Protein AF-A0A6J0J958-F1 (afdb_monomer_lite)

InterPro domains:
  IPR001039 MHC class I alpha chain, alpha1 alpha2 domains [PR01638] (36-65)
  IPR001039 MHC class I alpha chain, alpha1 alpha2 domains [PR01638] (67-83)
  IPR001039 MHC class I alpha chain, alpha1 alpha2 domains [PR01638] (87-104)
  IPR001039 MHC class I alpha chain, alpha1 alpha2 domains [PR01638] (133-151)
  IPR011161 MHC class I-like antigen recognition-like [PF00129] (1-155)
  IPR011162 MHC classes I/II-like antigen recognition protein [SSF54452] (2-157)
  IPR037055 MHC class I-like antigen recognition-like superfamily [G3DSA:3.30.500.10] (1-157)
  IPR050208 Antigen-presenting and immune regulatory MHC class I-related [PTHR16675] (2-158)

Foldseek 3Di:
DWWKDWPNHTAWDDDPVVLWIDGPDPLSVPQDDPCRRVVLSVLQVVVVVLQVLQCVVLCVLVVPPDDDKDKFWWWKWFQDPVRDIDTWIFIDMNPHTAKIADLVVLAMDGPDPSSVLLRVVCVVVVVVSVVSNCCRHPVRVVVLVSSCVSCVVVVVVVPPPDPDTTMIITSRPRDPDHSD

Radius of gyration: 17.11 Å; chains: 1; bounding box: 39×34×52 Å

Sequence (180 aa):
MALGYVDGIPISRYDSERGRTEPLTPWMAAGAEPGYWDGQTQIAEGNRFIAATDLETVGGRYNWSGGLHTWQRVAGCDLLSDGSVRGSYRYGIDGRDFISFEPGSGSFVAADGAAQITKRKWEHDGIEVERWTNYLGNICPEWLQKYVGYGREALERKGEGDRIPMGMWDLGGWDLGGWN

pLDDT: mean 84.81, std 15.15, range [38.94, 97.62]

Structure (mmCIF, N/CA/C/O backbone):
data_AF-A0A6J0J958-F1
#
_entry.id   AF-A0A6J0J958-F1
#
loop_
_atom_site.group_PDB
_atom_site.id
_atom_site.type_symbol
_atom_site.label_atom_id
_atom_site.label_alt_id
_atom_site.label_comp_id
_atom_site.label_asym_id
_atom_site.label_entity_id
_atom_site.label_seq_id
_atom_site.pdbx_PDB_ins_code
_atom_site.Cartn_x
_atom_site.Cartn_y
_atom_site.Cartn_z
_atom_site.occupancy
_atom_site.B_iso_or_equiv
_atom_site.auth_seq_id
_atom_site.auth_comp_id
_atom_site.auth_asym_id
_atom_site.auth_atom_id
_atom_site.pdbx_PDB_model_num
ATOM 1 N N . MET A 1 1 ? 2.051 -11.732 4.349 1.00 86.62 1 MET A N 1
ATOM 2 C CA . MET A 1 1 ? 2.221 -11.838 2.884 1.00 86.62 1 MET A CA 1
ATOM 3 C C . MET A 1 1 ? 1.996 -10.470 2.264 1.00 86.62 1 MET A C 1
ATOM 5 O O . MET A 1 1 ? 1.097 -9.772 2.714 1.00 86.62 1 MET A O 1
ATOM 9 N N . ALA A 1 2 ? 2.775 -10.109 1.247 1.00 87.94 2 ALA A N 1
ATOM 10 C CA . ALA A 1 2 ? 2.531 -8.939 0.404 1.00 87.94 2 ALA A CA 1
ATOM 11 C C . ALA A 1 2 ? 2.729 -9.311 -1.073 1.00 87.94 2 ALA A C 1
ATOM 13 O O . ALA A 1 2 ? 3.505 -10.214 -1.393 1.00 87.94 2 ALA A O 1
ATOM 14 N N . LEU A 1 3 ? 2.008 -8.634 -1.959 1.00 90.38 3 LEU A N 1
ATOM 15 C CA . LEU A 1 3 ? 2.009 -8.841 -3.403 1.00 90.38 3 LEU A CA 1
ATOM 16 C C . LEU A 1 3 ? 2.037 -7.471 -4.076 1.00 90.38 3 LEU A C 1
ATOM 18 O O . LEU A 1 3 ? 1.352 -6.554 -3.626 1.00 90.38 3 LEU A O 1
ATOM 22 N N . GLY A 1 4 ? 2.836 -7.353 -5.129 1.00 90.31 4 GLY A N 1
ATOM 23 C CA . GLY A 1 4 ? 2.869 -6.185 -6.000 1.00 90.31 4 GLY A CA 1
ATOM 24 C C . GLY A 1 4 ? 2.254 -6.522 -7.348 1.00 90.31 4 GLY A C 1
ATOM 25 O O . GLY A 1 4 ? 2.527 -7.597 -7.891 1.00 90.31 4 GLY A O 1
ATOM 26 N N . TYR A 1 5 ? 1.469 -5.607 -7.910 1.00 90.69 5 TYR A N 1
ATOM 27 C CA . TYR A 1 5 ? 0.889 -5.759 -9.246 1.00 90.69 5 TYR A CA 1
ATOM 28 C C . TYR A 1 5 ? 1.154 -4.539 -10.118 1.00 90.69 5 TYR A C 1
ATOM 30 O O . TYR A 1 5 ? 1.162 -3.428 -9.604 1.00 90.69 5 TYR A O 1
ATOM 38 N N . VAL A 1 6 ? 1.305 -4.760 -11.425 1.00 89.81 6 VAL A N 1
ATOM 39 C CA . VAL A 1 6 ? 1.256 -3.731 -12.480 1.00 89.81 6 VAL A CA 1
ATOM 40 C C . VAL A 1 6 ? 0.369 -4.270 -13.600 1.00 89.81 6 VAL A C 1
ATOM 42 O O . VAL A 1 6 ? 0.617 -5.372 -14.085 1.00 89.81 6 VAL A O 1
ATOM 45 N N . ASP A 1 7 ? -0.691 -3.557 -13.985 1.00 85.62 7 ASP A N 1
ATOM 46 C CA . ASP A 1 7 ? -1.643 -4.005 -15.027 1.00 85.62 7 ASP A CA 1
ATOM 47 C C . ASP A 1 7 ? -2.226 -5.413 -14.792 1.00 85.62 7 ASP A C 1
ATOM 49 O O . ASP A 1 7 ? -2.381 -6.243 -15.702 1.00 85.62 7 ASP A O 1
ATOM 53 N N . GLY A 1 8 ? -2.503 -5.717 -13.521 1.00 85.44 8 GLY A N 1
ATOM 54 C CA . GLY A 1 8 ? -2.993 -7.025 -13.076 1.00 85.44 8 GLY A CA 1
ATOM 55 C C . GLY A 1 8 ? -1.958 -8.153 -13.159 1.00 85.44 8 GLY A C 1
ATOM 56 O O . GLY A 1 8 ? -2.276 -9.298 -12.845 1.00 85.44 8 GLY A O 1
ATOM 57 N N . ILE A 1 9 ? -0.718 -7.860 -13.554 1.00 88.38 9 ILE A N 1
ATOM 58 C CA . ILE A 1 9 ? 0.384 -8.821 -13.574 1.00 88.38 9 ILE A CA 1
ATOM 59 C C . ILE A 1 9 ? 1.045 -8.803 -12.195 1.00 88.38 9 ILE A C 1
ATOM 61 O O . ILE A 1 9 ? 1.471 -7.735 -11.757 1.00 88.38 9 ILE A O 1
ATOM 65 N N . PRO A 1 10 ? 1.158 -9.946 -11.499 1.00 90.44 10 PRO A N 1
ATOM 66 C CA . PRO A 1 10 ? 1.891 -10.007 -10.245 1.00 90.44 10 PRO A CA 1
ATOM 67 C C . PRO A 1 10 ? 3.393 -9.855 -10.522 1.00 90.44 10 PRO A C 1
ATOM 69 O O . PRO A 1 10 ? 3.970 -10.631 -11.282 1.00 90.44 10 PRO A O 1
ATOM 72 N N . ILE A 1 11 ? 4.020 -8.851 -9.913 1.00 92.62 11 ILE A N 1
ATOM 73 C CA . ILE A 1 11 ? 5.414 -8.454 -10.171 1.00 92.62 11 ILE A CA 1
ATOM 74 C C . ILE A 1 11 ? 6.361 -8.802 -9.025 1.00 92.62 11 ILE A C 1
ATOM 76 O O . ILE A 1 11 ? 7.544 -9.059 -9.255 1.00 92.62 11 ILE A O 1
ATOM 80 N N . SER A 1 12 ? 5.840 -8.869 -7.802 1.00 92.81 12 SER A N 1
ATOM 81 C CA . SER A 1 12 ? 6.609 -9.184 -6.604 1.00 92.81 12 SER A CA 1
ATOM 82 C C . SER A 1 12 ? 5.762 -9.933 -5.579 1.00 92.81 12 SER A C 1
ATOM 84 O O . SER A 1 12 ? 4.534 -9.808 -5.545 1.00 92.81 12 SER A O 1
ATOM 86 N N . ARG A 1 13 ? 6.428 -10.719 -4.732 1.00 92.19 13 ARG A N 1
ATOM 87 C CA . ARG A 1 13 ? 5.825 -11.368 -3.564 1.00 92.19 13 ARG A CA 1
ATOM 88 C C . ARG A 1 13 ? 6.778 -11.338 -2.387 1.00 92.19 13 ARG A C 1
ATOM 90 O O . ARG A 1 13 ? 7.946 -11.671 -2.540 1.00 92.19 13 ARG A O 1
ATOM 97 N N . TYR A 1 14 ? 6.232 -11.078 -1.209 1.00 89.19 14 TYR A N 1
ATOM 98 C CA . TYR A 1 14 ? 6.872 -11.340 0.072 1.00 89.19 14 TYR A CA 1
ATOM 99 C C . TYR A 1 14 ? 6.043 -12.341 0.888 1.00 89.19 14 TYR A C 1
ATOM 101 O O . TYR A 1 14 ? 4.817 -12.208 1.000 1.00 89.19 14 TYR A O 1
ATOM 109 N N . ASP A 1 15 ? 6.726 -13.310 1.495 1.00 87.75 15 ASP A N 1
ATOM 110 C CA . ASP A 1 15 ? 6.157 -14.261 2.447 1.00 87.75 15 ASP A CA 1
ATOM 111 C C . ASP A 1 15 ? 7.019 -14.338 3.716 1.00 87.75 15 ASP A C 1
ATOM 113 O O . ASP A 1 15 ? 8.248 -14.390 3.634 1.00 87.75 15 ASP A O 1
ATOM 117 N N . SER A 1 16 ? 6.372 -14.365 4.883 1.00 87.19 16 SER A N 1
ATOM 118 C CA . SER A 1 16 ? 7.034 -14.391 6.191 1.00 87.19 16 SER A CA 1
ATOM 119 C C . SER A 1 16 ? 7.816 -15.673 6.479 1.00 87.19 16 SER A C 1
ATOM 121 O O . SER A 1 16 ? 8.707 -15.643 7.322 1.00 87.19 16 SER A O 1
ATOM 123 N N . GLU A 1 17 ? 7.500 -16.786 5.814 1.00 90.12 17 GLU A N 1
ATOM 124 C CA . GLU A 1 17 ? 8.264 -18.035 5.901 1.00 90.12 17 GLU A CA 1
ATOM 125 C C . GLU A 1 17 ? 9.633 -17.898 5.230 1.00 90.12 17 GLU A C 1
ATOM 127 O O . GLU A 1 17 ? 10.613 -18.486 5.681 1.00 90.12 17 GLU A O 1
ATOM 132 N N . ARG A 1 18 ? 9.708 -17.110 4.149 1.00 88.88 18 ARG A N 1
ATOM 133 C CA . ARG A 1 18 ? 10.958 -16.865 3.414 1.00 88.88 18 ARG A CA 1
ATOM 134 C C . ARG A 1 18 ? 11.698 -15.623 3.884 1.00 88.88 18 ARG A C 1
ATOM 136 O O . ARG A 1 18 ? 12.906 -15.548 3.685 1.00 88.88 18 ARG A O 1
ATOM 143 N N . GLY A 1 19 ? 10.977 -14.653 4.444 1.00 88.94 19 GLY A N 1
ATOM 144 C CA . GLY A 1 19 ? 11.538 -13.402 4.951 1.00 88.94 19 GLY A CA 1
ATOM 145 C C . GLY A 1 19 ? 12.222 -12.552 3.878 1.00 88.94 19 GLY A C 1
ATOM 146 O O . GLY A 1 19 ? 13.174 -11.837 4.171 1.00 88.94 19 GLY A O 1
ATOM 147 N N . ARG A 1 20 ? 11.797 -12.674 2.611 1.00 92.81 20 ARG A N 1
ATOM 148 C CA . ARG A 1 20 ? 12.359 -11.906 1.491 1.00 92.81 20 ARG A CA 1
ATOM 149 C C . ARG A 1 20 ? 11.333 -11.607 0.410 1.00 92.81 20 ARG A C 1
ATOM 151 O O . ARG A 1 20 ? 10.448 -12.425 0.144 1.00 92.81 20 ARG A O 1
ATOM 158 N N . THR A 1 21 ? 11.488 -10.453 -0.227 1.00 91.69 21 THR A N 1
ATOM 159 C CA . THR A 1 21 ? 10.704 -10.063 -1.400 1.00 91.69 21 THR A CA 1
ATOM 160 C C . THR A 1 21 ? 11.355 -10.625 -2.662 1.00 91.69 21 THR A C 1
ATOM 162 O O . THR A 1 21 ? 12.542 -10.428 -2.905 1.00 91.69 21 THR A O 1
ATOM 165 N N . GLU A 1 22 ? 10.576 -11.336 -3.472 1.00 93.81 22 GLU A N 1
ATOM 166 C CA . GLU A 1 22 ? 11.029 -12.016 -4.685 1.00 93.81 22 GLU A CA 1
ATOM 167 C C . GLU A 1 22 ? 10.322 -11.437 -5.923 1.00 93.81 22 GLU A C 1
ATOM 169 O O . GLU A 1 22 ? 9.110 -11.188 -5.862 1.00 93.81 22 GLU A O 1
ATOM 174 N N . PRO A 1 23 ? 11.024 -11.272 -7.062 1.00 94.88 23 PRO A N 1
ATOM 175 C CA . PRO A 1 23 ? 10.376 -10.985 -8.335 1.00 94.88 23 PRO A CA 1
ATOM 176 C C . PRO A 1 23 ? 9.508 -12.160 -8.780 1.00 94.88 23 PRO A C 1
ATOM 178 O O . PRO A 1 23 ? 9.883 -13.324 -8.628 1.00 94.88 23 PRO A O 1
ATOM 181 N N . LEU A 1 24 ? 8.373 -11.850 -9.401 1.00 94.12 24 LEU A N 1
ATOM 182 C CA . LEU A 1 24 ? 7.489 -12.843 -10.017 1.00 94.12 24 LEU A CA 1
ATOM 183 C C . LEU A 1 24 ? 7.537 -12.835 -11.548 1.00 94.12 24 LEU A C 1
ATOM 185 O O . LEU A 1 24 ? 6.973 -13.725 -12.184 1.00 94.12 24 LEU A O 1
ATOM 189 N N . THR A 1 25 ? 8.240 -11.873 -12.148 1.00 92.62 25 THR A N 1
ATOM 190 C CA . THR A 1 25 ? 8.431 -11.792 -13.598 1.00 92.62 25 THR A CA 1
ATOM 191 C C . THR A 1 25 ? 9.913 -11.650 -13.962 1.00 92.62 25 THR A C 1
ATOM 193 O O . THR A 1 25 ? 10.676 -11.024 -13.218 1.00 92.62 25 THR A O 1
ATOM 196 N N . PRO A 1 26 ? 10.350 -12.183 -15.123 1.00 94.31 26 PRO A N 1
ATOM 197 C CA . PRO A 1 26 ? 11.738 -12.046 -15.567 1.00 94.31 26 PRO A CA 1
ATOM 198 C C . PRO A 1 26 ? 12.176 -10.590 -15.759 1.00 94.31 26 PRO A C 1
ATOM 200 O O . PRO A 1 26 ? 13.306 -10.238 -15.441 1.00 94.31 26 PRO A O 1
ATOM 203 N N . TRP A 1 27 ? 11.279 -9.733 -16.250 1.00 93.06 27 TRP A N 1
ATOM 204 C CA . TRP A 1 27 ? 11.584 -8.325 -16.503 1.00 93.06 27 TRP A CA 1
ATOM 205 C C . TRP A 1 27 ? 11.733 -7.517 -15.209 1.00 93.06 27 TRP A C 1
ATOM 207 O O . TRP A 1 27 ? 12.592 -6.646 -15.147 1.00 93.06 27 TRP A O 1
ATOM 217 N N . MET A 1 28 ? 10.997 -7.849 -14.143 1.00 93.31 28 MET A N 1
ATOM 218 C CA . MET A 1 28 ? 11.261 -7.265 -12.823 1.00 93.31 28 MET A CA 1
ATOM 219 C C . MET A 1 28 ? 12.593 -7.730 -12.255 1.00 93.31 28 MET A C 1
ATOM 221 O O . MET A 1 28 ? 13.339 -6.925 -11.705 1.00 93.31 28 MET A O 1
ATOM 225 N N . ALA A 1 29 ? 12.895 -9.025 -12.386 1.00 93.88 29 ALA A N 1
ATOM 226 C CA . ALA A 1 29 ? 14.155 -9.580 -11.904 1.00 93.88 29 ALA A CA 1
ATOM 227 C C . ALA A 1 29 ? 15.368 -8.931 -12.593 1.00 93.88 29 ALA A C 1
ATOM 229 O O . ALA A 1 29 ? 16.378 -8.696 -11.939 1.00 93.88 29 ALA A O 1
ATOM 230 N N . ALA A 1 30 ? 15.259 -8.638 -13.893 1.00 92.31 30 ALA A N 1
ATOM 231 C CA . ALA A 1 30 ? 16.330 -8.042 -14.688 1.00 92.31 30 ALA A CA 1
ATOM 232 C C . ALA A 1 30 ? 16.387 -6.506 -14.616 1.00 92.31 30 ALA A C 1
ATOM 234 O O . ALA A 1 30 ? 17.471 -5.941 -14.728 1.00 92.31 30 ALA A O 1
ATOM 235 N N . GLY A 1 31 ? 15.241 -5.833 -14.482 1.00 90.88 31 GLY A N 1
ATOM 236 C CA . GLY A 1 31 ? 15.156 -4.373 -14.567 1.00 90.88 31 GLY A CA 1
ATOM 237 C C . GLY A 1 31 ? 15.419 -3.634 -13.255 1.00 90.88 31 GLY A C 1
ATOM 238 O O . GLY A 1 31 ? 15.896 -2.503 -13.293 1.00 90.88 31 GLY A O 1
ATOM 239 N N . ALA A 1 32 ? 15.130 -4.254 -12.106 1.00 90.69 32 ALA A N 1
ATOM 240 C CA . ALA A 1 32 ? 15.290 -3.617 -10.801 1.00 90.69 32 ALA A CA 1
ATOM 241 C C . ALA A 1 32 ? 16.755 -3.250 -10.495 1.00 90.69 32 ALA A C 1
ATOM 243 O O . ALA A 1 32 ? 17.665 -4.057 -10.697 1.00 90.69 32 ALA A O 1
ATOM 244 N N . GLU A 1 33 ? 16.991 -2.046 -9.965 1.00 90.75 33 GLU A N 1
ATOM 245 C CA . GLU A 1 33 ? 18.338 -1.603 -9.589 1.00 90.75 33 GLU A CA 1
ATOM 246 C C . GLU A 1 33 ? 18.957 -2.416 -8.435 1.00 90.75 33 GLU A C 1
ATOM 248 O O . GLU A 1 33 ? 18.240 -3.001 -7.613 1.00 90.75 33 GLU A O 1
ATOM 253 N N . PRO A 1 34 ? 20.301 -2.407 -8.303 1.00 93.88 34 PRO A N 1
ATOM 254 C CA . PRO A 1 34 ? 20.972 -2.968 -7.136 1.00 93.88 34 PRO A CA 1
ATOM 255 C C . PRO A 1 34 ? 20.413 -2.407 -5.821 1.00 93.88 34 PRO A C 1
ATOM 257 O O . PRO A 1 34 ? 20.221 -1.201 -5.679 1.00 93.88 34 PRO A O 1
ATOM 260 N N . GLY A 1 35 ? 20.165 -3.289 -4.852 1.00 90.56 35 GLY A N 1
ATOM 261 C CA . GLY A 1 35 ? 19.617 -2.931 -3.539 1.00 90.56 35 GLY A CA 1
ATOM 262 C C . GLY A 1 35 ? 18.095 -2.749 -3.493 1.00 90.56 35 GLY A C 1
ATOM 263 O O . GLY A 1 35 ? 17.540 -2.701 -2.397 1.00 90.56 35 GLY A O 1
ATOM 264 N N . TYR A 1 36 ? 17.397 -2.721 -4.638 1.00 90.25 36 TYR A N 1
ATOM 265 C CA . TYR A 1 36 ? 15.933 -2.609 -4.671 1.00 90.25 36 TYR A CA 1
ATOM 266 C C . TYR A 1 36 ? 15.256 -3.719 -3.853 1.00 90.25 36 TYR A C 1
ATOM 268 O O . TYR A 1 36 ? 14.458 -3.431 -2.963 1.00 90.25 36 TYR A O 1
ATOM 276 N N . TRP A 1 37 ? 15.605 -4.986 -4.101 1.00 91.94 37 TRP A N 1
ATOM 277 C CA . TRP A 1 37 ? 14.978 -6.133 -3.428 1.00 91.94 37 TRP A CA 1
ATOM 278 C C . TRP A 1 37 ? 15.269 -6.189 -1.927 1.00 91.94 37 TRP A C 1
ATOM 280 O O . TRP A 1 37 ? 14.393 -6.575 -1.151 1.00 91.94 37 TRP A O 1
ATOM 290 N N . ASP A 1 38 ? 16.458 -5.756 -1.507 1.00 92.94 38 ASP A N 1
ATOM 291 C CA . ASP A 1 38 ? 16.814 -5.663 -0.089 1.00 92.94 38 ASP A CA 1
ATOM 292 C C . ASP A 1 38 ? 15.981 -4.577 0.602 1.00 92.94 38 ASP A C 1
ATOM 294 O O . ASP A 1 38 ? 15.408 -4.820 1.663 1.00 92.94 38 ASP A O 1
ATOM 298 N N . GLY A 1 39 ? 15.829 -3.411 -0.036 1.00 89.44 39 GLY A N 1
ATOM 299 C CA . GLY A 1 39 ? 14.954 -2.342 0.446 1.00 89.44 39 GLY A CA 1
ATOM 300 C C . GLY A 1 39 ? 13.493 -2.787 0.537 1.00 89.44 39 GLY A C 1
ATOM 301 O O . GLY A 1 39 ? 12.863 -2.630 1.580 1.00 89.44 39 GLY A O 1
ATOM 302 N N . GLN A 1 40 ? 12.966 -3.428 -0.512 1.00 88.06 40 GLN A N 1
ATOM 303 C CA . GLN A 1 40 ? 11.604 -3.976 -0.507 1.00 88.06 40 GLN A CA 1
ATOM 304 C C . GLN A 1 40 ? 11.408 -5.051 0.568 1.00 88.06 40 GLN A C 1
ATOM 306 O O . GLN A 1 40 ? 10.325 -5.164 1.138 1.00 88.06 40 GLN A O 1
ATOM 311 N N . THR A 1 41 ? 12.440 -5.841 0.862 1.00 89.50 41 THR A N 1
ATOM 312 C CA . THR A 1 41 ? 12.401 -6.835 1.941 1.00 89.50 41 THR A CA 1
ATOM 313 C C . THR A 1 41 ? 12.323 -6.159 3.308 1.00 89.50 41 THR A C 1
ATOM 315 O O . THR A 1 41 ? 11.468 -6.519 4.112 1.00 89.50 41 THR A O 1
ATOM 318 N N . GLN A 1 42 ? 13.152 -5.142 3.562 1.00 88.25 42 GLN A N 1
ATOM 319 C CA . GLN A 1 42 ? 13.127 -4.391 4.824 1.00 88.25 42 GLN A CA 1
ATOM 320 C C . GLN A 1 42 ? 11.770 -3.721 5.064 1.00 88.25 42 GLN A C 1
ATOM 322 O O . GLN A 1 42 ? 11.233 -3.788 6.169 1.00 88.25 42 GLN A O 1
ATOM 327 N N . ILE A 1 43 ? 11.191 -3.123 4.022 1.00 83.69 43 ILE A N 1
ATOM 328 C CA . ILE A 1 43 ? 9.865 -2.505 4.094 1.00 83.69 43 ILE A CA 1
ATOM 329 C C . ILE A 1 43 ? 8.790 -3.560 4.395 1.00 83.69 43 ILE A C 1
ATOM 331 O O . ILE A 1 43 ? 7.934 -3.344 5.253 1.00 83.69 43 ILE A O 1
ATOM 335 N N . ALA A 1 44 ? 8.829 -4.712 3.721 1.00 85.44 44 ALA A N 1
ATOM 336 C CA . ALA A 1 44 ? 7.859 -5.782 3.938 1.00 85.44 44 ALA A CA 1
ATOM 337 C C . ALA A 1 44 ? 7.940 -6.381 5.354 1.00 85.44 44 ALA A C 1
ATOM 339 O O . ALA A 1 44 ? 6.900 -6.627 5.967 1.00 85.44 44 ALA A O 1
ATOM 340 N N . GLU A 1 45 ? 9.148 -6.554 5.900 1.00 87.00 45 GLU A N 1
ATOM 341 C CA . GLU A 1 45 ? 9.345 -6.955 7.299 1.00 87.00 45 GLU A CA 1
ATOM 342 C C . GLU A 1 45 ? 8.818 -5.891 8.271 1.00 87.00 45 GLU A C 1
ATOM 344 O O . GLU A 1 45 ? 8.082 -6.220 9.199 1.00 87.00 45 GLU A O 1
ATOM 349 N N . GLY A 1 46 ? 9.107 -4.605 8.039 1.00 83.19 46 GLY A N 1
ATOM 350 C CA . GLY A 1 46 ? 8.562 -3.513 8.855 1.00 83.19 46 GLY A CA 1
ATOM 351 C C . GLY A 1 46 ? 7.030 -3.513 8.879 1.00 83.19 46 GLY A C 1
ATOM 352 O O . GLY A 1 46 ? 6.416 -3.508 9.947 1.00 83.19 46 GLY A O 1
ATOM 353 N N . ASN A 1 47 ? 6.406 -3.637 7.706 1.00 82.75 47 ASN A N 1
ATOM 354 C CA . ASN A 1 47 ? 4.952 -3.720 7.571 1.00 82.75 47 ASN A CA 1
ATOM 355 C C . ASN A 1 47 ? 4.356 -4.956 8.255 1.00 82.75 47 ASN A C 1
ATOM 357 O O . ASN A 1 47 ? 3.240 -4.890 8.763 1.00 82.75 47 ASN A O 1
ATOM 361 N N . ARG A 1 48 ? 5.076 -6.085 8.291 1.00 84.56 48 ARG A N 1
ATOM 362 C CA . ARG A 1 48 ? 4.642 -7.284 9.021 1.00 84.56 48 ARG A CA 1
ATOM 363 C C . ARG A 1 48 ? 4.524 -7.006 10.519 1.00 84.56 48 ARG A C 1
ATOM 365 O O . ARG A 1 48 ? 3.536 -7.423 11.120 1.00 84.56 48 ARG A O 1
ATOM 372 N N . PHE A 1 49 ? 5.512 -6.337 11.114 1.00 84.19 49 PHE A N 1
ATOM 373 C CA . PHE A 1 49 ? 5.468 -5.986 12.536 1.00 84.19 49 PHE A CA 1
ATOM 374 C C . PHE A 1 49 ? 4.338 -5.002 12.838 1.00 84.19 49 PHE A C 1
ATOM 376 O O . PHE A 1 49 ? 3.594 -5.216 13.791 1.00 84.19 49 PHE A O 1
ATOM 383 N N . ILE A 1 50 ? 4.163 -3.987 11.990 1.00 82.62 50 ILE A N 1
ATOM 384 C CA . ILE A 1 50 ? 3.088 -2.998 12.138 1.00 82.62 50 ILE A CA 1
ATOM 385 C C . ILE A 1 50 ? 1.718 -3.668 12.041 1.00 82.62 50 ILE A C 1
ATOM 387 O O . ILE A 1 50 ? 0.922 -3.542 12.962 1.00 82.62 50 ILE A O 1
ATOM 391 N N . ALA A 1 51 ? 1.486 -4.501 11.023 1.00 84.19 51 ALA A N 1
ATOM 392 C CA . ALA 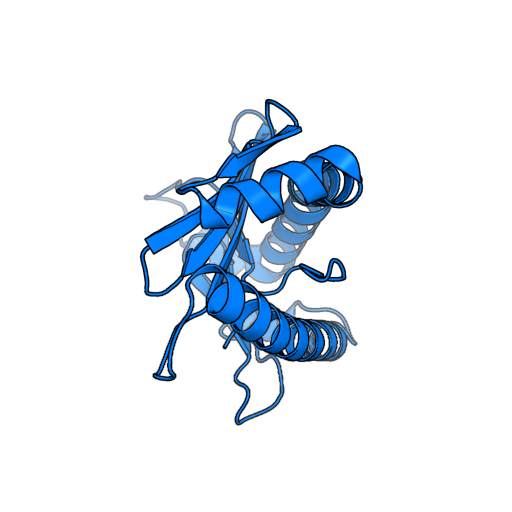A 1 51 ? 0.229 -5.234 10.879 1.00 84.19 51 ALA A CA 1
ATOM 393 C C . ALA A 1 51 ? -0.090 -6.128 12.092 1.00 84.19 51 ALA A C 1
ATOM 395 O O . ALA A 1 51 ? -1.257 -6.288 12.447 1.00 84.19 51 ALA A O 1
ATOM 396 N N . ALA A 1 52 ? 0.928 -6.715 12.733 1.00 87.56 52 ALA A N 1
ATOM 397 C CA . ALA A 1 52 ? 0.735 -7.498 13.951 1.00 87.56 52 ALA A CA 1
ATOM 398 C C . ALA A 1 52 ? 0.289 -6.616 15.130 1.00 87.56 52 ALA A C 1
ATOM 400 O O . ALA A 1 52 ? -0.678 -6.958 15.807 1.00 87.56 52 ALA A O 1
ATOM 401 N N . THR A 1 53 ? 0.939 -5.467 15.339 1.00 88.31 53 THR A N 1
ATOM 402 C CA . THR A 1 53 ? 0.535 -4.493 16.367 1.00 88.31 53 THR A CA 1
ATOM 403 C C . THR A 1 53 ? -0.862 -3.932 16.102 1.00 88.31 53 THR A C 1
ATOM 405 O O . THR A 1 53 ? -1.673 -3.821 17.019 1.00 88.31 53 THR A O 1
ATOM 408 N N . ASP A 1 54 ? -1.187 -3.634 14.848 1.00 87.19 54 ASP A N 1
ATOM 409 C CA . ASP A 1 54 ? -2.478 -3.056 14.479 1.00 87.19 54 ASP A CA 1
ATOM 410 C C . ASP A 1 54 ? -3.630 -4.035 14.715 1.00 87.19 54 ASP A C 1
ATOM 412 O O . ASP A 1 54 ? -4.699 -3.637 15.184 1.00 87.19 54 ASP A O 1
ATOM 416 N N . LEU A 1 55 ? -3.404 -5.330 14.464 1.00 89.50 55 LEU A N 1
ATOM 417 C CA . LEU A 1 55 ? -4.361 -6.387 14.794 1.00 89.50 55 LEU A CA 1
ATOM 418 C C . LEU A 1 55 ? -4.654 -6.462 16.294 1.00 89.50 55 LEU A C 1
ATOM 420 O O . LEU A 1 55 ? -5.812 -6.649 16.667 1.00 89.50 55 LEU A O 1
ATOM 424 N N . GLU A 1 56 ? -3.650 -6.288 17.156 1.00 89.94 56 GLU A N 1
ATOM 425 C CA . GLU A 1 56 ? -3.855 -6.241 18.609 1.00 89.94 56 GLU A CA 1
ATOM 426 C C . GLU A 1 56 ? -4.688 -5.015 19.010 1.00 89.94 56 GLU A C 1
ATOM 428 O O . GLU A 1 56 ? -5.678 -5.136 19.740 1.00 89.94 56 GLU A O 1
ATOM 433 N N . THR A 1 57 ? -4.343 -3.840 18.476 1.00 89.69 57 THR A N 1
ATOM 434 C CA . THR A 1 57 ? -5.060 -2.585 18.740 1.00 89.69 57 THR A CA 1
ATOM 435 C C . THR A 1 57 ? -6.516 -2.666 18.298 1.00 89.69 57 THR A C 1
ATOM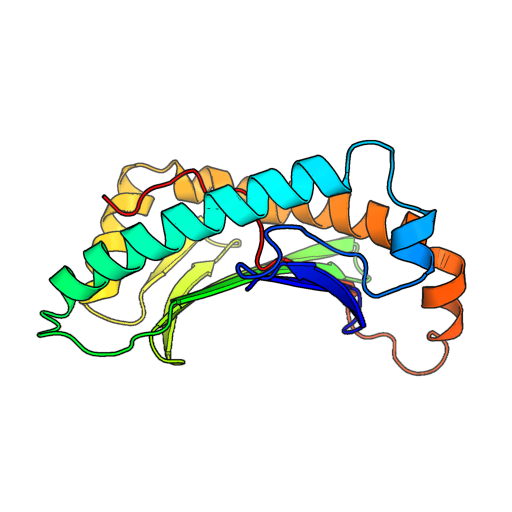 437 O O . THR A 1 57 ? -7.422 -2.259 19.034 1.00 89.69 57 THR A O 1
ATOM 440 N N . VAL A 1 58 ? -6.775 -3.202 17.106 1.00 91.06 58 VAL A N 1
ATOM 441 C CA . VAL A 1 58 ? -8.141 -3.342 16.606 1.00 91.06 58 VAL A CA 1
ATOM 442 C C . VAL A 1 58 ? -8.900 -4.453 17.329 1.00 91.06 58 VAL A C 1
ATOM 444 O O . VAL A 1 58 ? -10.077 -4.266 17.647 1.00 91.06 58 VAL A O 1
ATOM 447 N N . GLY A 1 59 ? -8.230 -5.540 17.712 1.00 92.44 59 GLY A N 1
ATOM 448 C CA . GLY A 1 59 ? -8.824 -6.571 18.557 1.00 92.44 59 GLY A CA 1
ATOM 449 C C . GLY A 1 59 ? -9.331 -6.026 19.890 1.00 92.44 59 GLY A C 1
ATOM 450 O O . GLY A 1 59 ? -10.448 -6.347 20.297 1.00 92.44 59 GLY A O 1
ATOM 451 N N . GLY A 1 60 ? -8.585 -5.111 20.516 1.00 92.06 60 GLY A N 1
ATOM 452 C CA . GLY A 1 60 ? -9.047 -4.390 21.704 1.00 92.06 60 GLY A CA 1
ATOM 453 C C . GLY A 1 60 ? -10.302 -3.548 21.446 1.00 92.06 60 GLY A C 1
ATOM 454 O O . GLY A 1 60 ? -11.224 -3.543 22.258 1.00 92.06 60 GLY A O 1
ATOM 455 N N . ARG A 1 61 ? -10.393 -2.879 20.290 1.00 90.44 61 ARG A N 1
ATOM 456 C CA . ARG A 1 61 ? -11.548 -2.028 19.936 1.00 90.44 61 ARG A CA 1
ATOM 457 C C . ARG A 1 61 ? -12.817 -2.822 19.648 1.00 90.44 61 ARG A C 1
ATOM 459 O O . ARG A 1 61 ? -13.908 -2.347 19.959 1.00 90.44 61 ARG A O 1
ATOM 466 N N . TYR A 1 62 ? -12.682 -4.021 19.092 1.00 92.19 62 TYR A N 1
ATOM 467 C CA . TYR A 1 62 ? -13.802 -4.941 18.890 1.00 92.19 62 TYR A CA 1
ATOM 468 C C . TYR A 1 62 ? -14.064 -5.865 20.085 1.00 92.19 62 TYR A C 1
ATOM 470 O O . TYR A 1 62 ? -15.031 -6.626 20.052 1.00 92.19 62 TYR A O 1
ATOM 478 N N . ASN A 1 63 ? -13.253 -5.787 21.147 1.00 93.00 63 ASN A N 1
ATOM 479 C CA . ASN A 1 63 ? -13.286 -6.694 22.298 1.00 93.00 63 ASN A CA 1
ATOM 480 C C . ASN A 1 63 ? -13.196 -8.175 21.891 1.00 93.00 63 ASN A C 1
ATOM 482 O O . ASN A 1 63 ? -13.950 -9.015 22.388 1.00 93.00 63 ASN A O 1
ATOM 486 N N . TRP A 1 64 ? -12.297 -8.505 20.962 1.00 92.88 64 TRP A N 1
ATOM 487 C CA . TRP A 1 64 ? -12.057 -9.893 20.577 1.00 92.88 64 TRP A CA 1
ATOM 488 C C . TRP A 1 64 ? -11.543 -10.699 21.774 1.00 92.88 64 TRP A C 1
ATOM 490 O O . TRP A 1 64 ? -10.621 -10.289 22.474 1.00 92.88 64 TRP A O 1
ATOM 500 N N . SER A 1 65 ? -12.125 -11.876 21.997 1.00 87.94 65 SER A N 1
ATOM 501 C CA . SER A 1 65 ? -11.732 -12.805 23.066 1.00 87.94 65 SER A CA 1
ATOM 502 C C . SER A 1 65 ? -10.698 -13.846 22.609 1.00 87.94 65 SER A C 1
ATOM 504 O O . SER A 1 65 ? -10.478 -14.848 23.291 1.00 87.94 65 SER A O 1
ATOM 506 N N . GLY A 1 66 ? -10.061 -13.608 21.458 1.00 84.25 66 GLY A N 1
ATOM 507 C CA . GLY A 1 66 ? -9.190 -14.541 20.747 1.00 84.25 66 GLY A CA 1
ATOM 508 C C . GLY A 1 66 ? -9.815 -15.022 19.434 1.00 84.25 66 GLY A C 1
ATOM 509 O O . GLY A 1 66 ? -10.960 -14.705 19.124 1.00 84.25 66 GLY A O 1
ATOM 510 N N . GLY A 1 67 ? -9.054 -15.797 18.663 1.00 89.31 67 GLY A N 1
ATOM 511 C CA . GLY A 1 67 ? -9.446 -16.245 17.325 1.00 89.31 67 GLY A CA 1
ATOM 512 C C . GLY A 1 67 ? -8.426 -15.844 16.265 1.00 89.31 67 GLY A C 1
ATOM 513 O O . GLY A 1 67 ? -7.485 -15.100 16.536 1.00 89.31 67 GLY A O 1
ATOM 514 N N . LEU A 1 68 ? -8.597 -16.385 15.058 1.00 91.44 68 LEU A N 1
ATOM 515 C CA . LEU A 1 68 ? -7.812 -15.973 13.901 1.00 91.44 68 LEU A CA 1
ATOM 516 C C . LEU A 1 68 ? -8.545 -14.832 13.203 1.00 91.44 68 LEU A C 1
ATOM 518 O O . LEU A 1 68 ? -9.666 -15.023 12.734 1.00 91.44 68 LEU A O 1
ATOM 522 N N . HIS A 1 69 ? -7.873 -13.693 13.108 1.00 92.44 69 HIS A N 1
ATOM 523 C CA . HIS A 1 69 ? -8.354 -12.519 12.396 1.00 92.44 69 HIS A CA 1
ATOM 524 C C . HIS A 1 69 ? -7.372 -12.140 11.296 1.00 92.44 69 HIS A C 1
ATOM 526 O O . HIS A 1 69 ? -6.176 -12.437 11.386 1.00 92.44 69 HIS A O 1
ATOM 532 N N . THR A 1 70 ? -7.872 -11.500 10.244 1.00 91.50 70 THR A N 1
ATOM 533 C CA . THR A 1 70 ? -7.041 -11.064 9.121 1.00 91.50 70 THR A CA 1
ATOM 534 C C . THR A 1 70 ? -6.936 -9.552 9.056 1.00 91.50 70 THR A C 1
ATOM 536 O O . THR A 1 70 ? -7.886 -8.828 9.336 1.00 91.50 70 THR A O 1
ATOM 539 N N . TRP A 1 71 ? -5.757 -9.090 8.647 1.00 89.19 71 TRP A N 1
ATOM 540 C CA . TRP A 1 71 ? -5.460 -7.698 8.345 1.00 89.19 71 TRP A CA 1
ATOM 541 C C . TRP A 1 71 ? -5.034 -7.581 6.897 1.00 89.19 71 TRP A C 1
ATOM 543 O O . TRP A 1 71 ? -4.129 -8.293 6.451 1.00 89.19 71 TRP A O 1
ATOM 553 N N . GLN A 1 72 ? -5.692 -6.705 6.151 1.00 89.69 72 GLN A N 1
ATOM 554 C CA . GLN A 1 72 ? -5.459 -6.555 4.725 1.00 89.69 72 GLN A CA 1
ATOM 555 C C . GLN A 1 72 ? -5.342 -5.077 4.392 1.00 89.69 72 GLN A C 1
ATOM 557 O O . GLN A 1 72 ? -6.267 -4.309 4.621 1.00 89.69 72 GLN A O 1
ATOM 562 N N . ARG A 1 73 ? -4.211 -4.680 3.815 1.00 88.50 73 ARG A N 1
ATOM 563 C CA . ARG A 1 73 ? -4.032 -3.360 3.210 1.00 88.50 73 ARG A CA 1
ATOM 564 C C . ARG A 1 73 ? -4.170 -3.481 1.713 1.00 88.50 73 ARG A C 1
ATOM 566 O O . ARG A 1 73 ? -3.644 -4.433 1.165 1.00 88.50 73 ARG A O 1
ATOM 573 N N . VAL A 1 74 ? -4.753 -2.496 1.051 1.00 88.69 74 VAL A N 1
ATOM 574 C CA . VAL A 1 74 ? -4.628 -2.307 -0.395 1.00 88.69 74 VAL A CA 1
ATOM 575 C C . VAL A 1 74 ? -4.281 -0.845 -0.637 1.00 88.69 74 VAL A C 1
ATOM 577 O O . VAL A 1 74 ? -5.102 0.022 -0.347 1.00 88.69 74 VAL A O 1
ATOM 580 N N . ALA A 1 75 ? -3.084 -0.575 -1.155 1.00 88.06 75 ALA A N 1
ATOM 581 C CA . ALA A 1 75 ? -2.643 0.758 -1.557 1.00 88.06 75 ALA A CA 1
ATOM 582 C C . ALA A 1 75 ? -2.220 0.734 -3.026 1.00 88.06 75 ALA A C 1
ATOM 584 O O . ALA A 1 75 ? -1.752 -0.293 -3.511 1.00 88.06 75 ALA A O 1
ATOM 585 N N . GLY A 1 76 ? -2.404 1.829 -3.751 1.00 90.38 76 GLY A N 1
ATOM 586 C CA . GLY A 1 76 ? -2.133 1.822 -5.177 1.00 90.38 76 GLY A CA 1
ATOM 587 C C . GLY A 1 76 ? -2.530 3.086 -5.909 1.00 90.38 76 GLY A C 1
ATOM 588 O O . GLY A 1 76 ? -3.190 3.957 -5.347 1.00 90.38 76 GLY A O 1
ATOM 589 N N . CYS A 1 77 ? -2.150 3.174 -7.176 1.00 92.06 77 CYS A N 1
ATOM 590 C CA . CYS A 1 77 ? -2.557 4.262 -8.051 1.00 92.06 77 CYS A CA 1
ATOM 591 C C . CYS A 1 77 ? -2.705 3.792 -9.491 1.00 92.06 77 CYS A C 1
ATOM 593 O O . CYS A 1 77 ? -1.973 2.904 -9.930 1.00 92.06 77 CYS A O 1
ATOM 595 N N . ASP A 1 78 ? -3.608 4.457 -10.209 1.00 91.06 78 ASP A N 1
ATOM 596 C CA . ASP A 1 78 ? -3.757 4.344 -11.650 1.00 91.06 78 ASP A CA 1
ATOM 597 C C . ASP A 1 78 ? -3.245 5.605 -12.358 1.00 91.06 78 ASP A C 1
ATOM 599 O O . ASP A 1 78 ? -3.605 6.718 -11.964 1.00 91.06 78 ASP A O 1
ATOM 603 N N . LEU A 1 79 ? -2.470 5.440 -13.434 1.00 89.56 79 LEU A N 1
ATOM 604 C CA . LEU A 1 79 ? -2.169 6.515 -14.390 1.00 89.56 79 LEU A CA 1
ATOM 605 C C . LEU A 1 79 ? -3.191 6.491 -15.531 1.00 89.56 79 LEU A C 1
ATOM 607 O O . LEU A 1 79 ? -3.237 5.543 -16.319 1.00 89.56 79 LEU A O 1
ATOM 611 N N . LEU A 1 80 ? -4.015 7.535 -15.619 1.00 88.81 80 LEU A N 1
ATOM 612 C CA . LEU A 1 80 ? -5.077 7.652 -16.616 1.00 88.81 80 LEU A CA 1
ATOM 613 C C . LEU A 1 80 ? -4.578 8.327 -17.903 1.00 88.81 80 LEU A C 1
ATOM 615 O O . LEU A 1 80 ? -3.571 9.035 -17.925 1.00 88.81 80 LEU A O 1
ATOM 619 N N . SER A 1 81 ? -5.296 8.110 -19.010 1.00 86.06 81 SER A N 1
ATOM 620 C CA . SER A 1 81 ? -4.912 8.616 -20.339 1.00 86.06 81 SER A CA 1
ATOM 621 C C . SER A 1 81 ? -4.917 10.141 -20.454 1.00 86.06 81 SER A C 1
ATOM 623 O O . SER A 1 81 ? -4.258 10.689 -21.331 1.00 86.06 81 SER A O 1
ATOM 625 N N . ASP A 1 82 ? -5.673 10.823 -19.595 1.00 87.75 82 ASP A N 1
ATOM 626 C CA . ASP A 1 82 ? -5.703 12.284 -19.487 1.00 87.75 82 ASP A CA 1
ATOM 627 C C . ASP A 1 82 ? -4.559 12.843 -18.618 1.00 87.75 82 ASP A C 1
ATOM 629 O O . ASP A 1 82 ? -4.490 14.04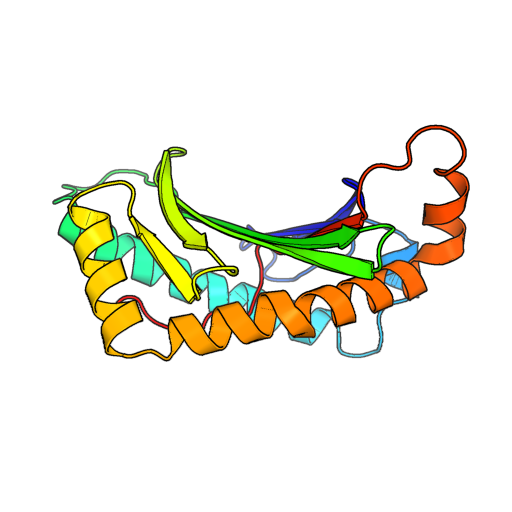8 -18.386 1.00 87.75 82 ASP A O 1
ATOM 633 N N . GLY A 1 83 ? -3.655 11.976 -18.148 1.00 84.19 83 GLY A N 1
ATOM 634 C CA . GLY A 1 83 ? -2.539 12.323 -17.274 1.00 84.19 83 GLY A CA 1
ATOM 635 C C . GLY A 1 83 ? -2.920 12.447 -15.799 1.00 84.19 83 GLY A C 1
ATOM 636 O O . GLY A 1 83 ? -2.046 12.731 -14.982 1.00 84.19 83 GLY A O 1
ATOM 637 N N . SER A 1 84 ? -4.190 12.238 -15.438 1.00 88.75 84 SER A N 1
ATOM 638 C CA . SER A 1 84 ? -4.609 12.250 -14.039 1.00 88.75 84 SER A CA 1
ATOM 639 C C . SER A 1 84 ? -4.202 10.966 -13.310 1.00 88.75 84 SER A C 1
ATOM 641 O O . SER A 1 84 ? -4.042 9.897 -13.907 1.00 88.75 84 SER A O 1
ATOM 643 N N . VAL A 1 85 ? -4.023 11.086 -11.994 1.00 89.31 85 VAL A N 1
ATOM 644 C CA . VAL A 1 85 ? -3.678 9.971 -11.107 1.00 89.31 85 VAL A CA 1
ATOM 645 C C . VAL A 1 85 ? -4.884 9.643 -10.242 1.00 89.31 85 VAL A C 1
ATOM 647 O O . VAL A 1 85 ? -5.435 10.524 -9.579 1.00 89.31 85 VAL A O 1
ATOM 650 N N . ARG A 1 86 ? -5.286 8.372 -10.210 1.00 91.31 86 ARG A N 1
ATOM 651 C CA . ARG A 1 86 ? -6.299 7.887 -9.269 1.00 91.31 86 ARG A CA 1
ATOM 652 C C . ARG A 1 86 ? -5.633 7.048 -8.194 1.00 91.31 86 ARG A C 1
ATOM 654 O O . ARG A 1 86 ? -5.249 5.919 -8.454 1.00 91.31 86 ARG A O 1
ATOM 661 N N . GLY A 1 87 ? -5.518 7.593 -6.989 1.00 89.88 87 GLY A N 1
ATOM 662 C CA . GLY A 1 87 ? -5.037 6.855 -5.825 1.00 89.88 87 GLY A CA 1
ATOM 663 C C . GLY A 1 87 ? -6.132 6.018 -5.167 1.00 89.88 87 GLY A C 1
ATOM 664 O O . GLY A 1 87 ? -7.286 6.434 -5.114 1.00 89.88 87 GLY A O 1
ATOM 665 N N . SER A 1 88 ? -5.758 4.869 -4.615 1.00 89.06 88 SER A N 1
ATOM 666 C CA . SER A 1 88 ? -6.608 4.045 -3.760 1.00 89.06 88 SER A CA 1
ATOM 667 C C . SER A 1 88 ? -5.825 3.623 -2.529 1.00 89.06 88 SER A C 1
ATOM 669 O O . SER A 1 88 ? -4.720 3.096 -2.637 1.00 89.06 88 SER A O 1
ATOM 671 N N . TYR A 1 89 ? -6.437 3.766 -1.360 1.00 90.94 89 TYR A N 1
ATOM 672 C CA . TYR A 1 89 ? -5.919 3.211 -0.120 1.00 90.94 89 TYR A CA 1
ATOM 673 C C . TYR A 1 89 ? -7.057 2.750 0.783 1.00 90.94 89 TYR A C 1
ATOM 675 O O . TYR A 1 89 ? -8.006 3.497 1.031 1.00 90.94 89 TYR A O 1
ATOM 683 N N . ARG A 1 90 ? -6.952 1.518 1.283 1.00 91.94 90 ARG A N 1
ATOM 684 C CA . ARG A 1 90 ? -7.891 0.945 2.248 1.00 91.94 90 ARG A CA 1
ATOM 685 C C . ARG A 1 90 ? -7.252 -0.125 3.112 1.00 91.94 90 ARG A C 1
ATOM 687 O O . ARG A 1 90 ? -6.387 -0.875 2.660 1.00 91.94 90 ARG A O 1
ATOM 694 N N . TYR A 1 91 ? -7.776 -0.234 4.319 1.00 91.38 91 TYR A N 1
ATOM 695 C CA . TYR A 1 91 ? -7.602 -1.368 5.202 1.00 91.38 91 TYR A CA 1
ATOM 696 C C . TYR A 1 91 ? -8.909 -2.140 5.343 1.00 91.38 91 TYR A C 1
ATOM 698 O O . TYR A 1 91 ? -9.992 -1.552 5.414 1.00 91.38 91 TYR A O 1
ATOM 706 N N . GLY A 1 92 ? -8.780 -3.458 5.423 1.00 91.94 92 GLY A N 1
ATOM 707 C CA . GLY A 1 92 ? -9.857 -4.388 5.695 1.00 91.94 92 GLY A CA 1
ATOM 708 C C . GLY A 1 92 ? -9.472 -5.403 6.764 1.00 91.94 92 GLY A C 1
ATOM 709 O O . GLY A 1 92 ? -8.300 -5.749 6.933 1.00 91.94 92 GLY A O 1
ATOM 710 N N . ILE A 1 93 ? -10.488 -5.863 7.484 1.00 91.56 93 ILE A N 1
ATOM 711 C CA . ILE A 1 93 ? -10.382 -6.804 8.594 1.00 91.56 93 ILE A CA 1
ATOM 712 C C . ILE A 1 93 ? -11.393 -7.916 8.383 1.00 91.56 93 ILE A C 1
ATOM 714 O O . ILE A 1 93 ? -12.568 -7.649 8.123 1.00 91.56 93 ILE A O 1
ATOM 718 N N . ASP A 1 94 ? -10.943 -9.165 8.468 1.00 92.81 94 ASP A N 1
ATOM 719 C CA . ASP A 1 94 ? -11.778 -10.348 8.224 1.00 92.81 94 ASP A CA 1
ATOM 720 C C . ASP A 1 94 ? -12.536 -10.271 6.883 1.00 92.81 94 ASP A C 1
ATOM 722 O O . ASP A 1 94 ? -13.695 -10.673 6.768 1.00 92.81 94 ASP A O 1
ATOM 726 N N . GLY A 1 95 ? -11.885 -9.700 5.860 1.00 91.56 95 GLY A N 1
ATOM 727 C CA . GLY A 1 95 ? -12.448 -9.503 4.522 1.00 91.56 95 GLY A CA 1
ATOM 728 C C . GLY A 1 95 ? -13.494 -8.387 4.399 1.00 91.56 95 GLY A C 1
ATOM 729 O O . GLY A 1 95 ? -14.129 -8.279 3.352 1.00 91.56 95 GLY A O 1
ATOM 730 N N . ARG A 1 96 ? -13.696 -7.566 5.437 1.00 93.75 96 ARG A N 1
ATOM 731 C CA . ARG A 1 96 ? -14.607 -6.410 5.429 1.00 93.75 96 ARG A CA 1
ATOM 732 C C . ARG A 1 96 ? -13.828 -5.103 5.443 1.00 93.75 96 ARG A C 1
ATOM 734 O O . ARG A 1 96 ? -12.769 -5.033 6.058 1.00 93.75 96 ARG A O 1
ATOM 741 N N . ASP A 1 97 ? -14.367 -4.068 4.805 1.00 94.62 97 ASP A N 1
ATOM 742 C CA . ASP A 1 97 ? -13.776 -2.730 4.853 1.00 94.62 97 ASP A CA 1
ATOM 743 C C . ASP A 1 97 ? -13.727 -2.214 6.296 1.00 94.62 97 ASP A C 1
ATOM 745 O O . ASP A 1 97 ? -14.672 -2.393 7.065 1.00 94.62 97 ASP A O 1
ATOM 749 N N . PHE A 1 98 ? -12.621 -1.561 6.650 1.00 94.31 98 PHE A N 1
ATOM 750 C CA . PHE A 1 98 ? -12.424 -0.951 7.962 1.00 94.31 98 PHE A CA 1
ATOM 751 C C . PHE A 1 98 ? -12.228 0.560 7.843 1.00 94.31 98 PHE A C 1
ATOM 753 O O . PHE A 1 98 ? -12.993 1.336 8.415 1.00 94.31 98 PHE A O 1
ATOM 760 N N . ILE A 1 99 ? -11.244 0.998 7.056 1.00 95.06 99 ILE A N 1
ATOM 761 C CA . ILE A 1 99 ? -11.001 2.419 6.788 1.00 95.06 99 ILE A CA 1
ATOM 762 C C . ILE A 1 99 ? -10.409 2.603 5.389 1.00 95.06 99 ILE A C 1
ATOM 764 O O . ILE A 1 99 ? -9.565 1.815 4.968 1.00 95.06 99 ILE A O 1
ATOM 768 N N . SER A 1 100 ? -10.827 3.640 4.670 1.00 96.06 100 SER A N 1
ATOM 769 C CA . SER A 1 100 ? -10.253 4.038 3.378 1.00 96.06 100 SER A CA 1
ATOM 770 C C . SER A 1 100 ? -9.860 5.510 3.379 1.00 96.06 100 SER A C 1
ATOM 772 O O . SER A 1 100 ? -10.328 6.278 4.216 1.00 96.06 100 SER A O 1
ATOM 774 N N . PHE A 1 101 ? -8.976 5.902 2.465 1.00 95.06 101 PHE A N 1
ATOM 775 C CA . PHE A 1 101 ? -8.583 7.297 2.273 1.00 95.06 101 PHE A CA 1
ATOM 776 C C . PHE A 1 101 ? -9.161 7.830 0.966 1.00 95.06 101 PHE A C 1
ATOM 778 O O . PHE A 1 101 ? -9.063 7.164 -0.064 1.00 95.06 101 PHE A O 1
ATOM 785 N N . GLU A 1 102 ? -9.728 9.031 1.021 1.00 94.88 102 GLU A N 1
ATOM 786 C CA . GLU A 1 102 ? -10.287 9.766 -0.111 1.00 94.88 102 GLU A CA 1
ATOM 787 C C . GLU A 1 102 ? -9.319 10.894 -0.501 1.00 94.88 102 GLU A C 1
ATOM 789 O O . GLU A 1 102 ? -9.322 11.956 0.133 1.00 94.88 102 GLU A O 1
ATOM 794 N N . PRO A 1 103 ? -8.487 10.714 -1.549 1.00 89.56 103 PRO A N 1
ATOM 795 C CA . PRO A 1 103 ? -7.461 11.694 -1.904 1.00 89.56 103 PRO A CA 1
ATOM 796 C C . PRO A 1 103 ? -8.041 13.056 -2.295 1.00 89.56 103 PRO A C 1
ATOM 798 O O . PRO A 1 103 ? -7.418 14.082 -2.051 1.00 89.56 103 PRO A O 1
ATOM 801 N N . GLY A 1 104 ? -9.245 13.074 -2.882 1.00 89.12 104 GLY A N 1
ATOM 802 C CA . GLY A 1 104 ? -9.894 14.307 -3.335 1.00 89.12 104 GLY A CA 1
ATOM 803 C C . GLY A 1 104 ? -10.304 15.243 -2.197 1.00 89.12 104 GLY A C 1
ATOM 804 O O . GLY A 1 104 ? -10.271 16.459 -2.369 1.00 89.12 104 GLY A O 1
ATOM 805 N N . SER A 1 105 ? -10.672 14.694 -1.037 1.00 92.25 105 SER A N 1
ATOM 806 C CA . SER A 1 105 ? -11.014 15.470 0.160 1.00 92.25 105 SER A CA 1
ATOM 807 C C . SER A 1 105 ? -9.900 15.503 1.204 1.00 92.25 105 SER A C 1
ATOM 809 O O . SER A 1 105 ? -10.019 16.255 2.169 1.00 92.25 105 SER A O 1
ATOM 811 N N . GLY A 1 106 ? -8.846 14.696 1.042 1.00 92.12 106 GLY A N 1
ATOM 812 C CA . GLY A 1 106 ? -7.778 14.557 2.031 1.00 92.12 106 GLY A CA 1
ATOM 813 C C . GLY A 1 106 ? -8.293 14.014 3.365 1.00 92.12 106 GLY A C 1
ATOM 814 O O . GLY A 1 106 ? -7.877 14.476 4.422 1.00 92.12 106 GLY A O 1
ATOM 815 N N . SER A 1 107 ? -9.252 13.087 3.333 1.00 94.94 107 SER A N 1
ATOM 816 C CA . SER A 1 107 ? -9.923 12.591 4.538 1.00 94.94 107 SER A CA 1
ATOM 817 C C . SER A 1 107 ? -10.123 11.083 4.503 1.00 94.94 107 SER A C 1
ATOM 819 O O . SER A 1 107 ? -10.061 10.449 3.450 1.00 94.94 107 SER A O 1
ATOM 821 N N . PHE A 1 108 ? -10.358 10.491 5.671 1.00 96.81 108 PHE A N 1
ATOM 822 C CA . PHE A 1 108 ? -10.615 9.060 5.789 1.00 96.81 108 PHE A CA 1
ATOM 823 C C . PHE A 1 108 ? -12.112 8.757 5.837 1.00 96.81 108 PHE A C 1
ATOM 825 O O . PHE A 1 108 ? -12.905 9.514 6.397 1.00 96.81 108 PHE A O 1
ATOM 832 N N . VAL A 1 109 ? -12.512 7.600 5.332 1.00 97.62 109 VAL A N 1
ATOM 833 C CA . VAL A 1 109 ? -13.864 7.058 5.478 1.00 97.62 109 VAL A CA 1
ATOM 834 C C . VAL A 1 109 ? -13.774 5.837 6.380 1.00 97.62 109 VAL A C 1
ATOM 836 O O . VAL A 1 109 ? -13.106 4.861 6.058 1.00 97.62 109 VAL A O 1
ATOM 839 N N . ALA A 1 110 ? -14.416 5.909 7.543 1.00 97.25 110 ALA A N 1
ATOM 840 C CA . ALA A 1 110 ? -14.466 4.818 8.510 1.00 97.25 110 ALA A CA 1
ATOM 841 C C . ALA A 1 110 ? -15.720 3.966 8.282 1.00 97.25 110 ALA A C 1
ATOM 843 O O . ALA A 1 110 ? -16.820 4.511 8.173 1.00 97.25 110 ALA A O 1
ATOM 844 N N . ALA A 1 111 ? -15.552 2.644 8.249 1.00 97.19 111 ALA A N 1
ATOM 845 C CA . ALA A 1 111 ? -16.633 1.703 7.968 1.00 97.19 111 ALA A CA 1
ATOM 846 C C . ALA A 1 111 ? -17.593 1.510 9.154 1.00 97.19 111 ALA A C 1
ATOM 848 O O . ALA A 1 111 ? -18.786 1.288 8.954 1.00 97.19 111 ALA A O 1
ATOM 849 N N . ASP A 1 112 ? -17.096 1.616 10.390 1.00 96.00 112 ASP A N 1
ATOM 850 C CA . ASP A 1 112 ? -17.893 1.435 11.605 1.00 96.00 112 ASP A CA 1
ATOM 851 C C . ASP A 1 112 ? -17.384 2.264 12.800 1.00 96.00 112 ASP A C 1
ATOM 853 O O . ASP A 1 112 ? -16.451 3.062 12.694 1.00 96.00 112 ASP A O 1
ATOM 857 N N . GLY A 1 113 ? -18.009 2.079 13.968 1.00 95.12 113 GLY A N 1
ATOM 858 C CA . GLY A 1 113 ? -17.659 2.801 15.193 1.00 95.12 113 GLY A CA 1
ATOM 859 C C . GLY A 1 113 ? -16.238 2.541 15.711 1.00 95.12 113 GLY A C 1
ATOM 860 O O . GLY A 1 113 ? -15.643 3.448 16.294 1.00 95.12 113 GLY A O 1
ATOM 861 N N . ALA A 1 114 ? -15.667 1.355 15.479 1.00 92.69 114 ALA A N 1
ATOM 862 C CA . ALA A 1 114 ? -14.289 1.058 15.868 1.00 92.69 114 ALA A CA 1
ATOM 863 C C . ALA A 1 114 ? -13.297 1.790 14.950 1.00 92.69 114 ALA A C 1
ATOM 865 O O . ALA A 1 114 ? -12.318 2.373 15.429 1.00 92.69 114 ALA A O 1
ATOM 866 N N . ALA A 1 115 ? -13.595 1.854 13.649 1.00 94.94 115 ALA A N 1
ATOM 867 C CA . ALA A 1 115 ? -12.818 2.617 12.675 1.00 94.94 115 ALA A CA 1
ATOM 868 C C . ALA A 1 115 ? -12.876 4.137 12.916 1.00 94.94 115 ALA A C 1
ATOM 870 O O . ALA A 1 115 ? -11.889 4.842 12.694 1.00 94.94 115 ALA A O 1
ATOM 871 N N . GLN A 1 116 ? -13.997 4.660 13.435 1.00 96.50 116 GLN A N 1
ATOM 872 C CA . GLN A 1 116 ? -14.143 6.086 13.780 1.00 96.50 116 GLN A CA 1
ATOM 873 C C . GLN A 1 116 ? -13.145 6.554 14.851 1.00 96.50 116 GLN A C 1
ATOM 875 O O . GLN A 1 116 ? -12.854 7.748 14.955 1.00 96.50 116 GLN A O 1
ATOM 880 N N . ILE A 1 117 ? -12.620 5.639 15.672 1.00 93.38 117 ILE A N 1
ATOM 881 C CA . ILE A 1 117 ? -11.557 5.956 16.633 1.00 93.38 117 ILE A CA 1
ATOM 882 C C . ILE A 1 117 ? -10.253 6.256 15.879 1.00 93.38 117 ILE A C 1
ATOM 884 O O . ILE A 1 117 ? -9.655 7.301 16.125 1.00 93.38 117 ILE A O 1
ATOM 888 N N . THR A 1 118 ? -9.860 5.410 14.914 1.00 91.69 118 THR A N 1
ATOM 889 C CA . THR A 1 118 ? -8.684 5.666 14.058 1.00 91.69 118 THR A CA 1
ATOM 890 C C . THR A 1 118 ? -8.845 6.945 13.265 1.00 91.69 118 THR A C 1
ATOM 892 O O . THR A 1 118 ? -7.963 7.794 13.313 1.00 91.69 118 THR A O 1
ATOM 895 N N . LYS A 1 119 ? -9.973 7.095 12.556 1.00 95.00 119 LYS A N 1
ATOM 896 C CA . LYS A 1 119 ? -10.221 8.249 11.685 1.00 95.00 119 LYS A CA 1
ATOM 897 C C . LYS A 1 119 ? -10.006 9.558 12.438 1.00 95.00 119 LYS A C 1
ATOM 899 O O . LYS A 1 119 ? -9.236 10.395 11.987 1.00 95.00 119 LYS A O 1
ATOM 904 N N . ARG A 1 120 ? -10.633 9.707 13.611 1.00 95.81 120 ARG A N 1
ATOM 905 C CA . ARG A 1 120 ? -10.501 10.926 14.423 1.00 95.81 120 ARG A CA 1
ATOM 906 C C . ARG A 1 120 ? -9.061 11.207 14.819 1.00 95.81 120 ARG A C 1
ATOM 908 O O . ARG A 1 120 ? -8.659 12.360 14.787 1.00 95.81 120 ARG A O 1
ATOM 915 N N . LYS A 1 121 ? -8.300 10.174 15.179 1.00 91.56 121 LYS A N 1
ATOM 916 C CA . LYS A 1 121 ? -6.893 10.329 15.533 1.00 91.56 121 LYS A CA 1
ATOM 917 C C . LYS A 1 121 ? -6.054 10.751 14.325 1.00 91.56 121 LYS A C 1
ATOM 919 O O . LYS A 1 121 ? -5.392 11.776 14.379 1.00 91.56 121 LYS A O 1
ATOM 924 N N . TRP A 1 122 ? -6.115 10.000 13.229 1.00 92.62 122 TRP A N 1
ATOM 925 C CA . TRP A 1 122 ? -5.322 10.278 12.02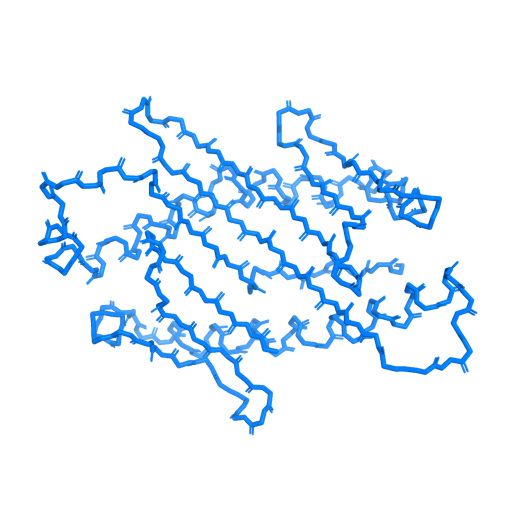9 1.00 92.62 122 TRP A CA 1
ATOM 926 C C . TRP A 1 122 ? -5.630 11.643 11.411 1.00 92.62 122 TRP A C 1
ATOM 928 O O . TRP A 1 122 ? -4.717 12.317 10.942 1.00 92.62 122 TRP A O 1
ATOM 938 N N . GLU A 1 123 ? -6.892 12.074 11.442 1.00 94.44 123 GLU A N 1
ATOM 939 C CA . GLU A 1 123 ? -7.285 13.407 10.971 1.00 94.44 123 GLU A CA 1
ATOM 940 C C . GLU A 1 123 ? -6.919 14.520 11.958 1.00 94.44 123 GLU A C 1
ATOM 942 O O . GLU A 1 123 ? -6.672 15.643 11.530 1.00 94.44 123 GLU A O 1
ATOM 947 N N . HIS A 1 124 ? -6.866 14.232 13.262 1.00 94.25 124 HIS A N 1
ATOM 948 C CA . HIS A 1 124 ? -6.402 15.193 14.263 1.00 94.25 124 HIS A CA 1
ATOM 949 C C . HIS A 1 124 ? -4.891 15.421 14.175 1.00 94.25 124 HIS A C 1
ATOM 951 O O . HIS A 1 124 ? -4.447 16.567 14.177 1.00 94.25 124 HIS A O 1
ATOM 957 N N . ASP A 1 125 ? -4.121 14.337 14.074 1.00 91.88 125 ASP A N 1
ATOM 958 C CA . ASP A 1 125 ? -2.661 14.387 14.009 1.00 91.88 125 ASP A CA 1
ATOM 959 C C . ASP A 1 125 ? -2.178 14.903 12.642 1.00 91.88 125 ASP A C 1
ATOM 961 O O . ASP A 1 125 ? -1.090 15.462 12.539 1.00 91.88 125 ASP A O 1
ATOM 965 N N . GLY A 1 126 ? -2.961 14.693 11.575 1.00 91.25 126 GLY A N 1
ATOM 966 C CA . GLY A 1 126 ? -2.686 15.159 10.208 1.00 91.25 126 GLY A CA 1
ATOM 967 C C . GLY A 1 126 ? -1.575 14.399 9.471 1.00 91.25 126 GLY A C 1
ATOM 968 O O . GLY A 1 126 ? -1.564 14.373 8.242 1.00 91.25 126 GLY A O 1
ATOM 969 N N . ILE A 1 127 ? -0.691 13.711 10.197 1.00 90.12 127 ILE A N 1
ATOM 970 C CA . ILE A 1 127 ? 0.476 12.997 9.652 1.00 90.12 127 ILE A CA 1
ATOM 971 C C . ILE A 1 127 ? 0.072 11.963 8.593 1.00 90.12 127 IL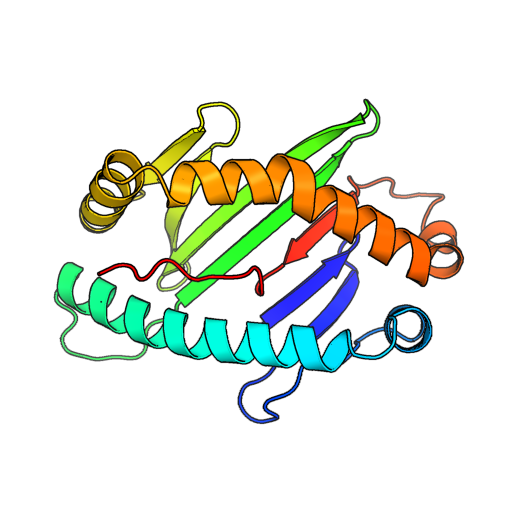E A C 1
ATOM 973 O O . ILE A 1 127 ? 0.653 11.915 7.508 1.00 90.12 127 ILE A O 1
ATOM 977 N N . GLU A 1 128 ? -0.944 11.144 8.876 1.00 89.56 128 GLU A N 1
ATOM 978 C CA . GLU A 1 128 ? -1.392 10.120 7.926 1.00 89.56 128 GLU A CA 1
ATOM 979 C C . GLU A 1 128 ? -2.091 10.736 6.707 1.00 89.56 128 GLU A C 1
ATOM 981 O O . GLU A 1 128 ? -1.932 10.236 5.595 1.00 89.56 128 GLU A O 1
ATOM 986 N N . VAL A 1 129 ? -2.796 11.861 6.870 1.00 93.00 129 VAL A N 1
ATOM 987 C CA . VAL A 1 129 ? -3.396 12.583 5.737 1.00 93.00 129 VAL A CA 1
ATOM 988 C C . VAL A 1 129 ? -2.309 13.078 4.784 1.00 93.00 129 VAL A C 1
ATOM 990 O O . VAL A 1 129 ? -2.382 12.816 3.581 1.00 93.00 129 VAL A O 1
ATOM 993 N N . GLU A 1 130 ? -1.280 13.754 5.301 1.00 92.75 130 GLU A N 1
ATOM 994 C CA . GLU A 1 130 ? -0.162 14.255 4.491 1.00 92.75 130 GLU A CA 1
ATOM 995 C C . GLU A 1 130 ? 0.572 13.115 3.785 1.00 92.75 130 GLU A C 1
ATOM 997 O O . GLU A 1 130 ? 0.847 13.175 2.582 1.00 92.75 130 GLU A O 1
ATOM 1002 N N . ARG A 1 131 ? 0.837 12.036 4.521 1.00 89.38 131 ARG A N 1
ATOM 1003 C CA . ARG A 1 131 ? 1.531 10.860 4.010 1.00 89.38 131 ARG A CA 1
ATOM 1004 C C . ARG A 1 131 ? 0.781 10.189 2.867 1.00 89.38 131 ARG A C 1
ATOM 1006 O O . ARG A 1 131 ? 1.393 9.948 1.826 1.00 89.38 131 ARG A O 1
ATOM 1013 N N . TRP A 1 132 ? -0.509 9.890 3.026 1.00 90.56 132 TRP A N 1
ATOM 1014 C CA . TRP A 1 132 ? -1.278 9.226 1.968 1.00 90.56 132 TRP A CA 1
ATOM 1015 C C . TRP A 1 132 ? -1.553 10.151 0.789 1.00 90.56 132 TRP A C 1
ATOM 1017 O O . TRP A 1 132 ? -1.510 9.693 -0.352 1.00 90.56 132 TRP A O 1
ATOM 1027 N N . THR A 1 133 ? -1.716 11.454 1.031 1.00 93.25 133 THR A N 1
ATOM 1028 C CA . THR A 1 133 ? -1.774 12.454 -0.045 1.00 93.25 133 THR A CA 1
ATOM 1029 C C . THR A 1 133 ? -0.494 12.428 -0.879 1.00 93.25 133 THR A C 1
ATOM 1031 O O . THR A 1 133 ? -0.552 12.305 -2.102 1.00 93.25 133 THR A O 1
ATOM 1034 N N . ASN A 1 134 ? 0.674 12.475 -0.232 1.00 91.94 134 ASN A N 1
ATOM 1035 C CA . ASN A 1 134 ? 1.958 12.459 -0.925 1.00 91.94 134 ASN A CA 1
ATOM 1036 C C . ASN A 1 134 ? 2.238 11.117 -1.618 1.00 91.94 134 ASN A C 1
ATOM 1038 O O . ASN A 1 134 ? 2.700 11.088 -2.759 1.00 91.94 134 ASN A O 1
ATOM 1042 N N . TYR A 1 135 ? 1.950 9.997 -0.950 1.00 89.06 135 TYR A N 1
ATOM 1043 C CA . TYR A 1 135 ? 2.191 8.678 -1.526 1.00 89.06 135 TYR A CA 1
ATOM 1044 C C . TYR A 1 135 ? 1.348 8.460 -2.782 1.00 89.06 135 TYR A C 1
ATOM 1046 O O . TYR A 1 135 ? 1.883 8.090 -3.823 1.00 89.06 135 TYR A O 1
ATOM 1054 N N . LEU A 1 136 ? 0.043 8.725 -2.707 1.00 91.44 136 LEU A N 1
ATOM 1055 C CA . LEU A 1 136 ? -0.874 8.475 -3.818 1.00 91.44 136 LEU A CA 1
ATOM 1056 C C . LEU A 1 136 ? -0.726 9.498 -4.950 1.00 91.44 136 LEU A C 1
ATOM 1058 O O . LEU A 1 136 ? -0.928 9.141 -6.108 1.00 91.44 136 LEU A O 1
ATOM 1062 N N . GLY A 1 137 ? -0.373 10.745 -4.625 1.00 90.50 137 GLY A N 1
ATOM 1063 C CA . GLY A 1 137 ? -0.200 11.814 -5.607 1.00 90.50 137 GLY A CA 1
ATOM 1064 C C . GLY A 1 137 ? 1.152 11.807 -6.321 1.00 90.50 137 GLY A C 1
ATOM 1065 O O . GLY A 1 137 ? 1.200 12.143 -7.499 1.00 90.50 137 GLY A O 1
ATOM 1066 N N . ASN A 1 138 ? 2.233 11.414 -5.634 1.00 90.19 138 ASN A N 1
ATOM 1067 C CA . ASN A 1 138 ? 3.603 11.578 -6.139 1.00 90.19 138 ASN A CA 1
ATOM 1068 C C . ASN A 1 138 ? 4.386 10.258 -6.171 1.00 90.19 138 ASN A C 1
ATOM 1070 O O . ASN A 1 138 ? 4.834 9.819 -7.226 1.00 90.19 138 ASN A O 1
ATOM 1074 N N . ILE A 1 139 ? 4.519 9.581 -5.027 1.00 90.19 139 ILE A N 1
ATOM 1075 C CA . ILE A 1 139 ? 5.421 8.420 -4.906 1.00 90.19 139 ILE A CA 1
ATOM 1076 C C . ILE A 1 139 ? 4.929 7.244 -5.755 1.00 90.19 139 ILE A C 1
ATOM 1078 O O . ILE A 1 139 ? 5.696 6.622 -6.486 1.00 90.19 139 ILE A O 1
ATOM 1082 N N . CYS A 1 140 ? 3.643 6.920 -5.659 1.00 90.69 140 CYS A N 1
ATOM 1083 C CA . CYS A 1 140 ? 3.047 5.819 -6.395 1.00 90.69 140 CYS A CA 1
ATOM 1084 C C . CYS A 1 140 ? 3.177 5.987 -7.922 1.00 90.69 140 CYS A C 1
ATOM 1086 O O . CYS A 1 140 ? 3.685 5.060 -8.560 1.00 90.69 140 CYS A O 1
ATOM 1088 N N . PRO A 1 141 ? 2.790 7.129 -8.532 1.00 91.69 141 PRO A N 1
ATOM 1089 C CA . PRO A 1 141 ? 2.941 7.298 -9.975 1.00 91.69 141 PRO A CA 1
ATOM 1090 C C . PRO A 1 141 ? 4.408 7.281 -10.433 1.00 91.69 141 PRO A C 1
ATOM 1092 O O . PRO A 1 141 ? 4.689 6.725 -11.495 1.00 91.69 141 PRO A O 1
ATOM 1095 N N . GLU A 1 142 ? 5.352 7.797 -9.637 1.00 91.75 142 GLU A N 1
ATOM 1096 C CA . GLU A 1 142 ? 6.792 7.691 -9.929 1.00 91.75 142 GLU A CA 1
ATOM 1097 C C . GLU A 1 142 ? 7.264 6.228 -9.995 1.00 91.75 142 GLU A C 1
ATOM 1099 O O . GLU A 1 142 ? 7.916 5.815 -10.960 1.00 91.75 142 GLU A O 1
ATOM 1104 N N . TRP A 1 143 ? 6.901 5.410 -9.002 1.00 91.38 143 TRP A N 1
ATOM 1105 C CA . TRP A 1 143 ? 7.250 3.985 -8.990 1.00 91.38 143 TRP A CA 1
ATOM 1106 C C . TRP A 1 143 ? 6.565 3.202 -10.104 1.00 91.38 143 TRP A C 1
ATOM 1108 O O . TRP A 1 143 ? 7.200 2.353 -10.731 1.00 91.38 143 TRP A O 1
ATOM 1118 N N . LEU A 1 144 ? 5.302 3.508 -10.399 1.00 90.75 144 LEU A N 1
ATOM 1119 C CA . LEU A 1 144 ? 4.581 2.880 -11.499 1.00 90.75 144 LEU A CA 1
ATOM 1120 C C . LEU A 1 144 ? 5.277 3.152 -12.842 1.00 90.75 144 LEU A C 1
ATOM 1122 O O . LEU A 1 144 ? 5.517 2.214 -13.601 1.00 90.75 144 LEU A O 1
ATOM 1126 N N . GLN A 1 145 ? 5.698 4.393 -13.112 1.00 90.25 145 GLN A N 1
ATOM 1127 C CA . GLN A 1 145 ? 6.484 4.713 -14.312 1.00 90.25 145 GLN A CA 1
ATOM 1128 C C . GLN A 1 145 ? 7.804 3.935 -14.365 1.00 90.25 145 GLN A C 1
ATOM 1130 O O . GLN A 1 145 ? 8.211 3.469 -15.432 1.00 90.25 145 GLN A O 1
ATOM 1135 N N . LYS A 1 146 ? 8.460 3.748 -13.216 1.00 91.44 146 LYS A N 1
ATOM 1136 C CA . LYS A 1 146 ? 9.697 2.971 -13.113 1.00 91.44 146 LYS A CA 1
ATOM 1137 C C . LYS A 1 146 ? 9.485 1.491 -13.440 1.00 91.44 146 LYS A C 1
ATOM 1139 O O . LYS A 1 146 ? 10.228 0.936 -14.248 1.00 91.44 146 LYS A O 1
ATOM 1144 N N . TYR A 1 147 ? 8.447 0.867 -12.881 1.00 91.00 147 TYR A N 1
ATOM 1145 C CA . TYR A 1 147 ? 8.109 -0.533 -13.157 1.00 91.00 147 TYR A CA 1
ATOM 1146 C C . TYR A 1 147 ? 7.692 -0.753 -14.612 1.00 91.00 147 TYR A C 1
ATOM 1148 O O . TYR A 1 147 ? 8.121 -1.727 -15.232 1.00 91.00 147 TYR A O 1
ATOM 1156 N N . VAL A 1 148 ? 6.945 0.188 -15.195 1.00 89.94 148 VAL A N 1
ATOM 1157 C CA . VAL A 1 148 ? 6.665 0.202 -16.639 1.00 89.94 148 VAL A CA 1
ATOM 1158 C C . VAL A 1 148 ? 7.968 0.297 -17.438 1.00 89.94 148 VAL A C 1
ATOM 1160 O O . VAL A 1 148 ? 8.133 -0.403 -18.435 1.00 89.94 148 VAL A O 1
ATOM 1163 N N . GLY A 1 149 ? 8.931 1.099 -16.978 1.00 91.12 149 GLY A N 1
ATOM 1164 C CA . GLY A 1 149 ? 10.270 1.193 -17.557 1.00 91.12 149 GLY A CA 1
ATOM 1165 C C . GLY A 1 149 ? 11.025 -0.140 -17.574 1.00 91.12 149 GLY A C 1
ATOM 1166 O O . GLY A 1 149 ? 11.567 -0.505 -18.615 1.00 91.12 149 GLY A O 1
ATOM 1167 N N . TYR A 1 150 ? 11.013 -0.893 -16.470 1.00 91.31 150 TYR A N 1
ATOM 1168 C CA . TYR A 1 150 ? 11.640 -2.222 -16.401 1.00 91.31 150 TYR A CA 1
ATOM 1169 C C . TYR A 1 150 ? 10.991 -3.237 -17.347 1.00 91.31 150 TYR A C 1
ATOM 1171 O O . TYR A 1 150 ? 11.663 -4.117 -17.880 1.00 91.31 150 TYR A O 1
ATOM 1179 N N . GLY A 1 151 ? 9.670 -3.143 -17.517 1.00 87.88 151 GLY A N 1
ATOM 1180 C CA . GLY A 1 151 ? 8.852 -4.131 -18.214 1.00 87.88 151 GLY A CA 1
ATOM 1181 C C . GLY A 1 151 ? 8.403 -3.745 -19.616 1.00 87.88 151 GLY A C 1
ATOM 1182 O O . GLY A 1 151 ? 7.623 -4.501 -20.188 1.00 87.88 151 GLY A O 1
ATOM 1183 N N . ARG A 1 152 ? 8.847 -2.608 -20.172 1.00 86.69 152 ARG A N 1
ATOM 1184 C CA . ARG A 1 152 ? 8.255 -1.972 -21.366 1.00 86.69 152 ARG A CA 1
ATOM 1185 C C . ARG A 1 152 ? 7.935 -2.957 -22.493 1.00 86.69 152 ARG A C 1
ATOM 1187 O O . ARG A 1 152 ? 6.778 -3.101 -22.865 1.00 86.69 152 ARG A O 1
ATOM 1194 N N . GLU A 1 153 ? 8.927 -3.708 -22.967 1.00 82.12 153 GLU A N 1
ATOM 1195 C CA . GLU A 1 153 ? 8.750 -4.675 -24.063 1.00 82.12 153 GLU A CA 1
ATOM 1196 C C . GLU A 1 153 ? 7.808 -5.841 -23.712 1.00 82.12 153 GLU A C 1
ATOM 1198 O O . GLU A 1 153 ? 7.167 -6.439 -24.579 1.00 82.12 153 GLU A O 1
ATOM 1203 N N . ALA A 1 154 ? 7.753 -6.237 -22.439 1.00 81.81 154 ALA A N 1
ATOM 1204 C CA . ALA A 1 154 ? 6.862 -7.294 -21.971 1.00 81.81 154 ALA A CA 1
ATOM 1205 C C . ALA A 1 154 ? 5.417 -6.791 -21.817 1.00 81.81 154 ALA A C 1
ATOM 1207 O O . ALA A 1 154 ? 4.487 -7.532 -22.127 1.00 81.81 154 ALA A O 1
ATOM 1208 N N . LEU A 1 155 ? 5.240 -5.544 -21.376 1.00 80.62 155 LEU A N 1
ATOM 1209 C CA . LEU A 1 155 ? 3.942 -4.906 -21.162 1.00 80.62 155 LEU A CA 1
ATOM 1210 C C . LEU A 1 155 ? 3.298 -4.469 -22.488 1.00 80.62 155 LEU A C 1
ATOM 1212 O O . LEU A 1 155 ? 2.126 -4.756 -22.718 1.00 80.62 155 LEU A O 1
ATOM 1216 N N . GLU A 1 156 ? 4.064 -3.871 -23.406 1.00 75.31 156 GLU A N 1
ATOM 1217 C CA . GLU A 1 156 ? 3.568 -3.408 -24.713 1.00 75.31 156 GLU A CA 1
ATOM 1218 C C . GLU A 1 156 ? 3.082 -4.565 -25.604 1.00 75.31 156 GLU A C 1
ATOM 1220 O O . GLU A 1 156 ? 2.081 -4.423 -26.303 1.00 75.31 156 GLU A O 1
ATOM 1225 N N . ARG A 1 157 ? 3.701 -5.754 -25.520 1.00 66.88 157 ARG A N 1
ATOM 1226 C CA . ARG A 1 157 ? 3.244 -6.960 -26.247 1.00 66.88 157 ARG A CA 1
ATOM 1227 C C . ARG A 1 157 ? 1.850 -7.448 -25.842 1.00 66.88 157 ARG A C 1
ATOM 1229 O O . ARG A 1 157 ? 1.241 -8.211 -26.585 1.00 66.88 157 ARG A O 1
ATOM 1236 N N . LYS A 1 158 ? 1.340 -7.027 -24.683 1.00 63.28 158 LYS A N 1
ATOM 1237 C CA . LYS A 1 158 ? -0.029 -7.315 -24.231 1.00 63.28 158 LYS A CA 1
ATOM 1238 C C . LYS A 1 158 ? -1.050 -6.322 -24.827 1.00 63.28 158 LYS A C 1
ATOM 1240 O O . LYS A 1 158 ? -2.252 -6.565 -24.768 1.00 63.28 158 LYS A O 1
ATOM 1245 N N . GLY A 1 159 ? -0.585 -5.205 -25.392 1.00 55.03 159 GLY A N 1
ATOM 1246 C CA . GLY A 1 159 ? -1.347 -3.969 -25.558 1.00 55.03 159 GLY A CA 1
ATOM 1247 C C . GLY A 1 159 ? -1.925 -3.678 -26.943 1.00 55.03 159 GLY A C 1
ATOM 1248 O O . GLY A 1 159 ? -1.780 -2.549 -27.406 1.00 55.03 159 GLY A O 1
ATOM 1249 N N . GLU A 1 160 ? -2.633 -4.621 -27.573 1.00 43.19 160 GLU A N 1
ATOM 1250 C CA . GLU A 1 160 ? -3.478 -4.295 -28.744 1.00 43.19 160 GLU A CA 1
ATOM 1251 C C . GLU A 1 160 ? -4.984 -4.570 -28.533 1.00 43.19 160 GLU A C 1
ATOM 1253 O O . GLU A 1 160 ? -5.798 -4.169 -29.358 1.00 43.19 160 GLU A O 1
ATOM 1258 N N . GLY A 1 161 ? -5.385 -5.158 -27.394 1.00 44.97 161 GLY A N 1
ATOM 1259 C CA . GLY A 1 161 ? -6.796 -5.467 -27.090 1.00 44.97 161 GLY A CA 1
ATOM 1260 C C . GLY A 1 161 ? -7.365 -4.854 -25.806 1.00 44.97 161 GLY A C 1
ATOM 1261 O O . GLY A 1 161 ? -8.524 -4.458 -25.798 1.00 44.97 161 GLY A O 1
ATOM 1262 N N . ASP A 1 162 ? -6.559 -4.705 -24.751 1.00 44.34 162 ASP A N 1
ATOM 1263 C CA . ASP A 1 162 ? -7.059 -4.377 -23.408 1.00 44.34 162 ASP A CA 1
ATOM 1264 C C . ASP A 1 162 ? -6.252 -3.231 -22.779 1.00 44.34 162 ASP A C 1
ATOM 1266 O O . ASP A 1 162 ? -5.368 -3.444 -21.950 1.00 44.34 162 ASP A O 1
ATOM 1270 N N . ARG A 1 163 ? -6.544 -1.983 -23.165 1.00 42.62 163 ARG A N 1
ATOM 1271 C CA . ARG A 1 163 ? -6.060 -0.800 -22.429 1.00 42.62 163 ARG A CA 1
ATOM 1272 C C . ARG A 1 163 ? -6.899 -0.614 -21.162 1.00 42.62 163 ARG A C 1
ATOM 1274 O O . ARG A 1 163 ? -7.798 0.221 -21.117 1.00 42.62 163 ARG A O 1
ATOM 1281 N N . ILE A 1 164 ? -6.631 -1.442 -20.158 1.00 40.31 164 ILE A N 1
ATOM 1282 C CA . ILE A 1 164 ? -7.103 -1.244 -18.782 1.00 40.31 164 ILE A CA 1
ATOM 1283 C C . ILE A 1 164 ? -6.207 -0.161 -18.141 1.00 40.31 164 ILE A C 1
ATOM 1285 O O . ILE A 1 164 ? -5.034 -0.081 -18.505 1.00 40.31 164 ILE A O 1
ATOM 1289 N N . PRO A 1 165 ? -6.728 0.716 -17.260 1.00 42.62 165 PRO A N 1
ATOM 1290 C CA . PRO A 1 165 ? -5.916 1.709 -16.554 1.00 42.62 165 PRO A CA 1
ATOM 1291 C C . PRO A 1 165 ? -4.661 1.093 -15.925 1.00 42.62 165 PRO A C 1
ATOM 1293 O O . PRO A 1 165 ? -4.756 0.038 -15.295 1.00 42.62 165 PRO A O 1
ATOM 1296 N N . MET A 1 166 ? -3.515 1.769 -16.085 1.00 44.88 166 MET A N 1
ATOM 1297 C CA . MET A 1 166 ? -2.242 1.322 -15.520 1.00 44.88 166 MET A CA 1
ATOM 1298 C C . MET A 1 166 ? -2.269 1.422 -14.011 1.00 44.88 166 MET A C 1
ATOM 1300 O O . MET A 1 166 ? -2.009 2.501 -13.497 1.00 44.88 166 MET A O 1
ATOM 1304 N N . GLY A 1 167 ? -2.569 0.314 -13.336 1.00 43.97 167 GLY A N 1
ATOM 1305 C CA . GLY A 1 167 ? -2.706 0.257 -11.886 1.00 43.97 167 GLY A CA 1
ATOM 1306 C C . GLY A 1 167 ? -1.547 -0.443 -11.197 1.00 43.97 167 GLY A C 1
ATOM 1307 O O . GLY A 1 167 ? -1.186 -1.564 -11.570 1.00 43.97 167 GLY A O 1
ATOM 1308 N N . MET A 1 168 ? -1.001 0.192 -10.160 1.00 45.91 168 MET A N 1
ATOM 1309 C CA . MET A 1 168 ? -0.132 -0.458 -9.186 1.00 45.91 168 MET A CA 1
ATOM 1310 C C . MET A 1 168 ? -0.920 -0.808 -7.931 1.00 45.91 168 MET A C 1
ATOM 1312 O O . MET A 1 168 ? -1.521 0.081 -7.343 1.00 45.91 168 MET A O 1
ATOM 1316 N N . TRP A 1 169 ? -0.857 -2.062 -7.479 1.00 49.41 169 TRP A N 1
ATOM 1317 C CA . TRP A 1 169 ? -1.326 -2.449 -6.144 1.00 49.41 169 TRP A CA 1
ATOM 1318 C C . TRP A 1 169 ? -0.120 -2.833 -5.305 1.00 49.41 169 TRP A C 1
ATOM 1320 O O . TRP A 1 169 ? 0.484 -3.881 -5.525 1.00 49.41 169 TRP A O 1
ATOM 1330 N N . ASP A 1 170 ? 0.241 -1.958 -4.380 1.00 49.03 170 ASP A N 1
ATOM 1331 C CA . ASP A 1 170 ? 1.298 -2.154 -3.410 1.00 49.03 170 ASP A CA 1
ATOM 1332 C C . ASP A 1 170 ? 0.668 -2.543 -2.066 1.00 49.03 170 ASP A C 1
ATOM 1334 O O . ASP A 1 170 ? 0.084 -1.730 -1.346 1.00 49.03 170 ASP A O 1
ATOM 1338 N N . LEU A 1 171 ? 0.781 -3.820 -1.698 1.00 43.75 171 LEU A N 1
ATOM 1339 C CA . LEU A 1 171 ? 0.460 -4.253 -0.334 1.00 43.75 171 LEU A CA 1
ATOM 1340 C C . LEU A 1 171 ? 1.585 -3.877 0.654 1.00 43.75 171 LEU A C 1
ATOM 1342 O O . LEU A 1 171 ? 1.483 -4.187 1.839 1.00 43.75 171 LEU A O 1
ATOM 1346 N N . GLY A 1 172 ? 2.647 -3.204 0.197 1.00 38.94 172 GLY A N 1
ATOM 1347 C CA . GLY A 1 172 ? 3.940 -3.002 0.849 1.00 38.94 172 GLY A CA 1
ATOM 1348 C C . GLY A 1 172 ? 4.398 -1.547 1.033 1.00 38.94 172 GLY A C 1
ATOM 1349 O O . GLY A 1 172 ? 5.526 -1.368 1.468 1.00 38.94 172 GLY A O 1
ATOM 1350 N N . GLY A 1 173 ? 3.568 -0.519 0.820 1.00 39.28 173 GLY A N 1
ATOM 1351 C CA . GLY A 1 173 ? 3.932 0.872 1.133 1.00 39.28 173 GLY A CA 1
ATOM 1352 C C . GLY A 1 173 ? 4.503 1.042 2.550 1.00 39.28 173 GLY A C 1
ATOM 1353 O O . GLY A 1 173 ? 4.099 0.327 3.470 1.00 39.28 173 GLY A O 1
ATOM 1354 N N . TRP A 1 174 ? 5.465 1.956 2.714 1.00 43.06 174 TRP A N 1
ATOM 1355 C CA . TRP A 1 174 ? 6.004 2.371 4.010 1.00 43.06 174 TRP A CA 1
ATOM 1356 C C . TRP A 1 174 ? 4.829 2.591 4.954 1.00 43.06 174 TRP A C 1
ATOM 1358 O O . TRP A 1 174 ? 4.028 3.482 4.679 1.00 43.06 174 TRP A O 1
ATOM 1368 N N . ASP A 1 175 ? 4.692 1.789 6.008 1.00 48.69 175 ASP A N 1
ATOM 1369 C CA . ASP A 1 175 ? 3.905 2.155 7.175 1.00 48.69 175 ASP A CA 1
ATOM 1370 C C . ASP A 1 175 ? 4.885 2.518 8.294 1.00 48.69 175 ASP A C 1
ATOM 1372 O O . ASP A 1 175 ? 5.855 1.816 8.541 1.00 48.69 175 ASP A O 1
ATOM 1376 N N . LEU A 1 176 ? 4.718 3.691 8.882 1.00 42.88 176 LEU A N 1
ATOM 1377 C CA . LEU A 1 176 ? 5.490 4.229 10.002 1.00 42.88 176 LEU A CA 1
ATOM 1378 C C . LEU A 1 176 ? 4.518 4.799 11.050 1.00 42.88 176 LEU A C 1
ATOM 1380 O O . LEU A 1 176 ? 4.952 5.298 12.085 1.00 42.88 176 LEU A O 1
ATOM 1384 N N . GLY A 1 177 ? 3.210 4.739 10.774 1.00 46.47 177 GLY A N 1
ATOM 1385 C CA . GLY A 1 177 ? 2.144 5.279 11.593 1.00 46.47 177 GLY A CA 1
ATOM 1386 C C . GLY A 1 177 ? 1.499 4.140 12.352 1.00 46.47 177 GLY A C 1
ATOM 1387 O O . GLY A 1 177 ? 0.608 3.465 11.85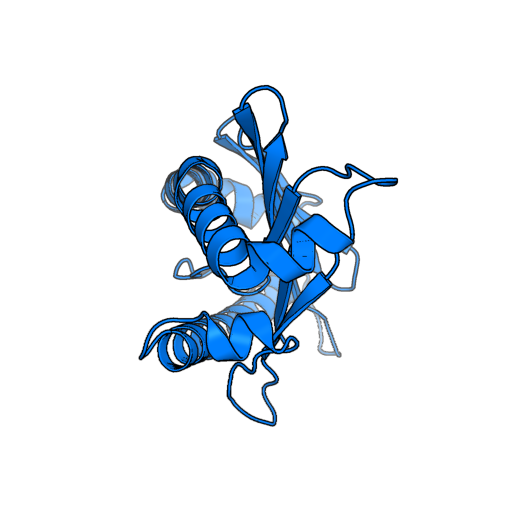0 1.00 46.47 177 GLY A O 1
ATOM 1388 N N . GLY A 1 178 ? 1.951 3.921 13.583 1.00 50.78 178 GLY A N 1
ATOM 1389 C CA . GLY A 1 178 ? 1.250 3.025 14.492 1.00 50.78 178 GLY A CA 1
ATOM 1390 C C . GLY A 1 178 ? -0.175 3.522 14.757 1.00 50.78 178 GLY A C 1
ATOM 1391 O O . GLY A 1 178 ? -0.441 4.723 14.859 1.00 50.78 178 GLY A O 1
ATOM 1392 N N . TRP A 1 179 ? -1.110 2.593 14.932 1.00 63.12 179 TRP A N 1
ATOM 1393 C CA . TRP A 1 179 ? -2.515 2.898 15.235 1.00 63.12 179 TRP A CA 1
ATOM 1394 C C . TRP A 1 179 ? -2.745 3.345 16.692 1.00 63.12 179 TRP A C 1
ATOM 1396 O O . TRP A 1 179 ? -3.888 3.640 17.065 1.00 63.12 179 TRP A O 1
ATOM 1406 N N . ASN A 1 180 ? -1.663 3.400 17.485 1.00 51.66 180 ASN A N 1
ATOM 1407 C CA . ASN A 1 180 ? -1.595 3.690 18.926 1.00 51.66 180 ASN A CA 1
ATOM 1408 C C . ASN A 1 180 ? -1.369 5.151 19.228 1.00 51.66 180 ASN A C 1
ATOM 1410 O O . ASN A 1 180 ? -0.350 5.708 18.768 1.00 51.66 180 ASN A O 1
#

Organism: NCBI:txid321398

Secondary structure (DSSP, 8-state):
-EEEEETTEEEEEEETTTTEEEESSHHHHHHSPTTHHHHHHHHHHHHHHHHHHHHHHHHHHHT--S----EEEEEEEEE-TTS-EEEEEEEEETTEEEEEEETTTTEEEESSTTHHHHHHHHHHH-HHHHHHHHIIIIIHHHHHHHHHHHHHHHHHTTTTT----EEEEETT--------